Protein AF-A0A661CVK3-F1 (afdb_monomer)

Structure (mmCIF, N/CA/C/O backbone):
data_AF-A0A661CVK3-F1
#
_entry.id   AF-A0A661CVK3-F1
#
loop_
_atom_site.group_PDB
_atom_site.id
_atom_site.type_symbol
_atom_site.label_atom_id
_atom_site.label_alt_id
_atom_site.label_comp_id
_atom_site.label_asym_id
_atom_site.label_entity_id
_atom_site.label_seq_id
_atom_site.pdbx_PDB_ins_code
_atom_site.Cartn_x
_atom_site.Cartn_y
_atom_site.Cartn_z
_atom_site.occupancy
_atom_site.B_iso_or_equiv
_atom_site.auth_seq_id
_atom_site.auth_comp_id
_atom_site.auth_asym_id
_atom_site.auth_atom_id
_atom_site.pdbx_PDB_model_num
ATOM 1 N N . MET A 1 1 ? -14.735 6.046 -22.591 1.00 54.84 1 MET A N 1
ATOM 2 C CA . MET A 1 1 ? -14.370 6.651 -21.292 1.00 54.84 1 MET A CA 1
ATOM 3 C C . MET A 1 1 ? -13.753 5.597 -20.377 1.00 54.84 1 MET A C 1
ATOM 5 O O . MET A 1 1 ? -12.676 5.868 -19.871 1.00 54.84 1 MET A O 1
ATOM 9 N N . ASP A 1 2 ? -14.327 4.387 -20.285 1.00 62.66 2 ASP A N 1
ATOM 10 C CA . ASP A 1 2 ? -13.782 3.259 -19.493 1.00 62.66 2 ASP A CA 1
ATOM 11 C C . ASP A 1 2 ? -12.312 2.902 -19.756 1.00 62.66 2 ASP A C 1
ATOM 13 O O . ASP A 1 2 ? -11.577 2.581 -18.823 1.00 62.66 2 ASP A O 1
ATOM 17 N N . ASP A 1 3 ? -11.849 2.968 -21.007 1.00 78.50 3 ASP A N 1
ATOM 18 C CA . ASP A 1 3 ? -10.496 2.503 -21.325 1.00 78.50 3 ASP A CA 1
ATOM 19 C C . ASP A 1 3 ? -9.410 3.315 -20.616 1.00 78.50 3 ASP A C 1
ATOM 21 O O . ASP A 1 3 ? -8.421 2.742 -20.175 1.00 78.50 3 ASP A O 1
ATOM 25 N N . TYR A 1 4 ? -9.587 4.626 -20.434 1.00 88.69 4 TYR A N 1
ATOM 26 C CA . TYR A 1 4 ? -8.558 5.449 -19.794 1.00 88.69 4 TYR A CA 1
ATOM 27 C C . TYR A 1 4 ? -8.391 5.104 -18.308 1.00 88.69 4 TYR A C 1
ATOM 29 O O . TYR A 1 4 ? -7.271 4.907 -17.840 1.00 88.69 4 TYR A O 1
ATOM 37 N N . GLU A 1 5 ? -9.498 4.965 -17.576 1.00 90.38 5 GLU A N 1
ATOM 38 C CA . GLU A 1 5 ? -9.472 4.643 -16.145 1.00 90.38 5 GLU A CA 1
ATOM 39 C C . GLU A 1 5 ? -8.872 3.257 -15.901 1.00 90.38 5 GLU A C 1
ATOM 41 O O . GLU A 1 5 ? -8.025 3.074 -15.023 1.00 90.38 5 GLU A O 1
ATOM 46 N N . ILE A 1 6 ? -9.246 2.279 -16.730 1.00 92.06 6 ILE A N 1
ATOM 47 C CA . ILE A 1 6 ? -8.694 0.929 -16.639 1.00 92.06 6 ILE A CA 1
ATOM 48 C C . ILE A 1 6 ? -7.201 0.915 -16.982 1.00 92.06 6 ILE A C 1
ATOM 50 O O . ILE A 1 6 ? -6.436 0.212 -16.312 1.00 92.06 6 ILE A O 1
ATOM 54 N N . GLN A 1 7 ? -6.758 1.674 -17.989 1.00 94.38 7 GLN A N 1
ATOM 55 C CA . GLN A 1 7 ? -5.333 1.772 -18.318 1.00 94.38 7 GLN A CA 1
ATOM 56 C C . GLN A 1 7 ? -4.540 2.446 -17.200 1.00 94.38 7 GLN A C 1
A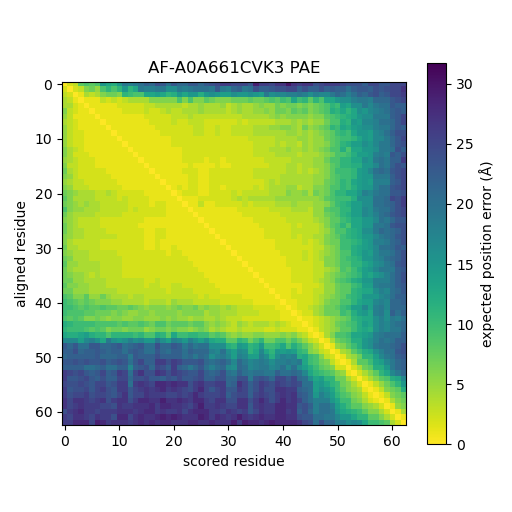TOM 58 O O . GLN A 1 7 ? -3.455 1.973 -16.861 1.00 94.38 7 GLN A O 1
ATOM 63 N N . GLU A 1 8 ? -5.094 3.471 -16.558 1.00 95.31 8 GLU A N 1
ATOM 64 C CA . GLU A 1 8 ? -4.419 4.145 -15.452 1.00 95.31 8 GLU A CA 1
ATOM 65 C C . GLU A 1 8 ? -4.298 3.236 -14.222 1.00 95.31 8 GLU A C 1
ATOM 67 O O . GLU A 1 8 ? -3.220 3.117 -13.636 1.00 95.31 8 GLU A O 1
ATOM 72 N N . ILE A 1 9 ? -5.346 2.472 -13.894 1.00 93.00 9 ILE A N 1
ATOM 73 C CA . ILE A 1 9 ? -5.282 1.448 -12.839 1.00 93.00 9 ILE A CA 1
ATOM 74 C C . ILE A 1 9 ? -4.193 0.410 -13.149 1.00 93.00 9 ILE A C 1
ATOM 76 O O . ILE A 1 9 ? -3.453 -0.014 -12.255 1.00 93.00 9 ILE A O 1
ATOM 80 N N . ARG A 1 10 ? -4.074 -0.018 -14.413 1.00 94.12 10 ARG A N 1
ATOM 81 C CA . ARG A 1 10 ? -3.033 -0.968 -14.838 1.00 94.12 10 ARG A CA 1
ATOM 82 C C . ARG A 1 10 ? -1.640 -0.364 -14.709 1.00 94.12 1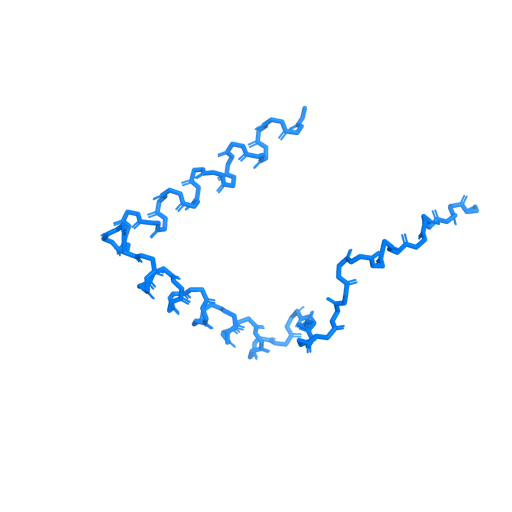0 ARG A C 1
ATOM 84 O O . ARG A 1 10 ? -0.755 -1.045 -14.192 1.00 94.12 10 ARG A O 1
ATOM 91 N N . ARG A 1 11 ? -1.461 0.893 -15.119 1.00 96.81 11 ARG A N 1
ATOM 92 C CA . ARG A 1 11 ? -0.196 1.628 -15.010 1.00 96.81 11 ARG A CA 1
ATOM 93 C C . ARG A 1 11 ? 0.254 1.727 -13.555 1.00 96.81 11 ARG A C 1
ATOM 95 O O . ARG A 1 11 ? 1.372 1.331 -13.235 1.00 96.81 11 ARG A O 1
ATOM 102 N N . ILE A 1 12 ? -0.639 2.157 -12.664 1.00 96.12 12 ILE A N 1
ATOM 103 C CA . ILE A 1 12 ? -0.367 2.260 -11.224 1.00 96.12 12 ILE A CA 1
ATOM 104 C C . ILE A 1 12 ? -0.001 0.887 -10.644 1.00 96.12 12 ILE A C 1
ATOM 106 O O . ILE A 1 12 ? 0.987 0.756 -9.925 1.00 96.12 12 ILE A O 1
ATOM 110 N N . ARG A 1 13 ? -0.740 -0.174 -10.998 1.00 94.94 13 ARG A N 1
ATOM 111 C CA . ARG A 1 13 ? -0.439 -1.535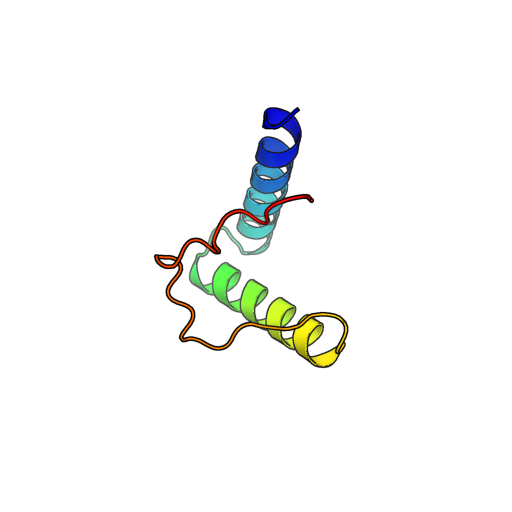 -10.524 1.00 94.94 13 ARG A CA 1
ATOM 112 C C . ARG A 1 13 ? 0.936 -2.022 -10.986 1.00 94.94 13 ARG A C 1
ATOM 114 O O . ARG A 1 13 ? 1.639 -2.665 -10.208 1.00 94.94 13 ARG A O 1
ATOM 121 N N . GLN A 1 14 ? 1.304 -1.750 -12.237 1.00 96.38 14 GLN A N 1
ATOM 122 C CA . GLN A 1 14 ? 2.620 -2.106 -12.772 1.00 96.38 14 GLN A CA 1
ATOM 123 C C . GLN A 1 14 ? 3.733 -1.351 -12.047 1.00 96.38 14 GLN A C 1
ATOM 125 O O . GLN A 1 14 ? 4.730 -1.963 -11.670 1.00 96.38 14 GLN A O 1
ATOM 130 N N . GLN A 1 15 ? 3.532 -0.058 -11.788 1.00 97.50 15 GLN A N 1
ATOM 131 C CA . GLN A 1 15 ? 4.477 0.754 -11.031 1.00 97.50 15 GLN A CA 1
ATOM 132 C C . GLN A 1 15 ? 4.693 0.187 -9.618 1.00 97.50 15 GLN A C 1
ATOM 134 O O . GLN A 1 15 ? 5.829 -0.108 -9.253 1.00 97.50 15 GLN A O 1
ATOM 139 N N . ILE A 1 16 ? 3.613 -0.088 -8.875 1.00 97.06 16 ILE A N 1
ATOM 140 C CA . ILE A 1 16 ? 3.683 -0.699 -7.535 1.00 97.06 16 ILE A CA 1
ATOM 141 C C . ILE A 1 16 ? 4.413 -2.048 -7.581 1.00 97.06 16 ILE A C 1
ATOM 143 O O . ILE A 1 16 ? 5.237 -2.341 -6.715 1.00 97.06 16 ILE A O 1
ATOM 147 N N . SER A 1 17 ? 4.136 -2.881 -8.591 1.00 96.25 17 SER A N 1
ATOM 148 C CA . SER A 1 17 ? 4.839 -4.155 -8.779 1.00 96.25 17 SER A CA 1
ATOM 149 C C . SER A 1 17 ? 6.341 -3.942 -8.958 1.00 96.25 17 SER A C 1
ATOM 151 O O . SER A 1 17 ? 7.129 -4.582 -8.264 1.00 96.25 17 SER A O 1
ATOM 153 N N . SER A 1 18 ? 6.739 -3.015 -9.832 1.00 97.69 18 SER A N 1
ATOM 154 C CA . SER A 1 18 ? 8.143 -2.703 -10.106 1.00 97.69 18 SER A CA 1
ATOM 155 C C . SER A 1 18 ? 8.875 -2.199 -8.860 1.00 97.69 18 SER A C 1
ATOM 157 O O . SER A 1 18 ?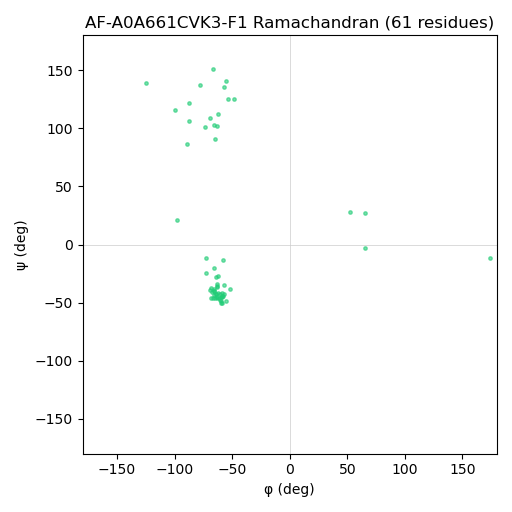 9.959 -2.688 -8.547 1.00 97.69 18 SER A O 1
ATOM 159 N N . GLU A 1 19 ? 8.269 -1.277 -8.110 1.00 97.31 19 GLU A N 1
ATOM 160 C CA . GLU A 1 19 ? 8.824 -0.725 -6.863 1.00 97.31 19 GLU A CA 1
ATOM 161 C C . GLU A 1 19 ? 8.998 -1.796 -5.772 1.00 97.31 19 GLU A C 1
ATOM 163 O O . GLU A 1 19 ? 9.892 -1.704 -4.934 1.00 97.31 19 GLU A O 1
ATOM 168 N N . ASN A 1 20 ? 8.194 -2.861 -5.816 1.00 97.19 20 ASN A N 1
ATOM 169 C CA . ASN A 1 20 ? 8.262 -3.997 -4.896 1.00 97.19 20 ASN A CA 1
ATOM 170 C C . ASN A 1 20 ? 9.051 -5.192 -5.472 1.00 97.19 20 ASN A C 1
ATOM 172 O O . ASN A 1 20 ? 8.866 -6.336 -5.044 1.00 97.19 20 ASN A O 1
ATOM 176 N N . GLY A 1 21 ? 9.913 -4.953 -6.467 1.00 96.31 21 GLY A N 1
ATOM 177 C CA . GLY A 1 21 ? 10.788 -5.971 -7.059 1.00 96.31 21 GLY A CA 1
ATOM 178 C C . GLY A 1 21 ? 10.038 -7.078 -7.802 1.00 96.31 21 GLY A C 1
ATOM 179 O O . GLY A 1 21 ? 10.503 -8.214 -7.852 1.00 96.31 21 GLY A O 1
ATOM 180 N N . ASN A 1 22 ? 8.845 -6.771 -8.317 1.00 94.25 22 ASN A N 1
ATOM 181 C CA . ASN A 1 22 ? 7.912 -7.716 -8.934 1.00 94.25 22 ASN A CA 1
ATOM 182 C C . ASN A 1 22 ? 7.605 -8.941 -8.051 1.00 94.25 22 ASN A C 1
ATOM 184 O O . ASN A 1 22 ? 7.287 -10.024 -8.543 1.00 94.25 22 ASN A O 1
ATOM 188 N N . ASN A 1 23 ? 7.686 -8.777 -6.726 1.00 96.62 23 ASN A N 1
ATOM 189 C CA . ASN A 1 23 ? 7.452 -9.841 -5.762 1.00 96.62 23 ASN A CA 1
ATOM 190 C C . ASN A 1 23 ? 6.039 -9.739 -5.178 1.00 96.62 23 ASN A C 1
ATOM 192 O O . ASN A 1 23 ? 5.718 -8.814 -4.431 1.00 96.62 23 ASN A O 1
ATOM 196 N N . LEU A 1 24 ? 5.208 -10.749 -5.444 1.00 93.94 24 LEU A N 1
ATOM 197 C CA . LEU A 1 24 ? 3.814 -10.780 -4.990 1.00 93.94 24 LEU A CA 1
ATOM 198 C C . LEU A 1 24 ? 3.663 -10.663 -3.466 1.00 93.94 24 LEU A C 1
ATOM 200 O O . LEU A 1 24 ? 2.714 -10.039 -2.994 1.00 93.94 24 LEU A O 1
ATOM 204 N N . LYS A 1 25 ? 4.589 -11.228 -2.680 1.00 96.25 25 LYS A N 1
ATOM 205 C CA . LYS A 1 25 ? 4.547 -11.118 -1.212 1.00 96.25 25 LYS A CA 1
ATOM 206 C C . LYS A 1 25 ? 4.851 -9.694 -0.750 1.00 96.25 25 LYS A C 1
ATOM 208 O O . LYS A 1 25 ? 4.204 -9.219 0.180 1.00 96.25 25 LYS A O 1
ATOM 213 N N . ALA A 1 26 ? 5.804 -9.022 -1.396 1.00 96.50 26 ALA A N 1
ATOM 214 C CA . ALA A 1 26 ? 6.142 -7.633 -1.093 1.00 96.50 26 ALA A CA 1
ATOM 215 C C . ALA A 1 26 ? 4.985 -6.693 -1.462 1.00 96.50 26 ALA A C 1
ATOM 217 O O . ALA A 1 26 ? 4.535 -5.923 -0.620 1.00 96.50 26 ALA A O 1
ATOM 218 N N . VAL A 1 27 ? 4.401 -6.866 -2.650 1.00 96.88 27 VAL A N 1
ATOM 219 C CA . VAL A 1 27 ? 3.206 -6.127 -3.089 1.00 96.88 27 VAL A CA 1
ATOM 220 C C . VAL A 1 27 ? 2.027 -6.332 -2.129 1.00 96.88 27 VAL A C 1
ATOM 222 O O . VAL A 1 27 ? 1.361 -5.377 -1.737 1.00 96.88 27 VAL A O 1
ATOM 225 N N . ALA A 1 28 ? 1.771 -7.571 -1.696 1.00 95.56 28 ALA A N 1
ATOM 226 C CA . ALA A 1 28 ? 0.709 -7.850 -0.731 1.00 95.56 28 ALA A CA 1
ATOM 227 C C . ALA A 1 28 ? 0.964 -7.182 0.629 1.00 95.56 28 ALA A C 1
ATOM 229 O O . ALA A 1 28 ? 0.021 -6.723 1.269 1.00 95.56 28 ALA A O 1
ATOM 230 N N . LYS A 1 29 ? 2.225 -7.121 1.074 1.00 96.62 29 LYS A N 1
ATOM 231 C CA . LYS A 1 29 ? 2.608 -6.401 2.294 1.00 96.62 29 LYS 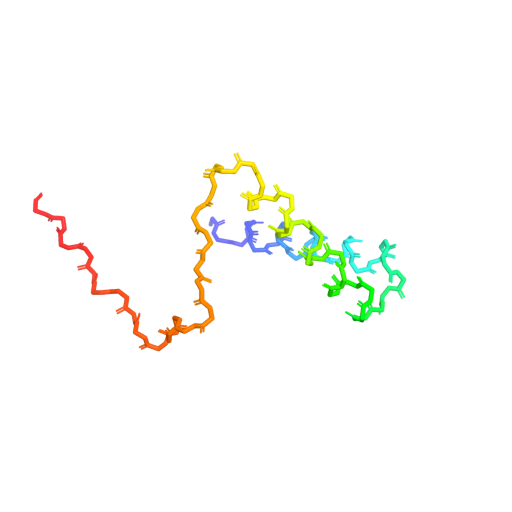A CA 1
ATOM 232 C C . LYS A 1 29 ? 2.361 -4.899 2.142 1.00 96.62 29 LYS A C 1
ATOM 234 O O . LYS A 1 29 ? 1.741 -4.321 3.027 1.00 96.62 29 LYS A O 1
ATOM 239 N N . TYR A 1 30 ? 2.773 -4.310 1.020 1.00 96.38 30 TYR A N 1
ATOM 240 C CA . TYR A 1 30 ? 2.539 -2.901 0.705 1.00 96.38 30 TYR A CA 1
ATOM 241 C C . TYR A 1 30 ? 1.047 -2.542 0.772 1.00 96.38 30 TYR A C 1
ATOM 243 O O . TYR A 1 30 ? 0.664 -1.617 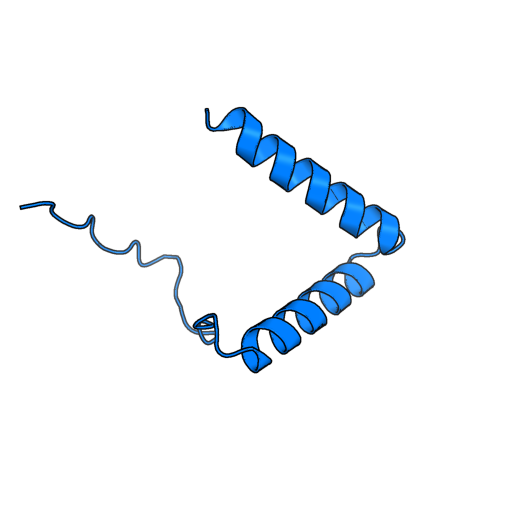1.483 1.00 96.38 30 TYR A O 1
ATOM 251 N N . TYR A 1 31 ? 0.172 -3.328 0.133 1.00 95.31 31 TYR A N 1
ATOM 252 C CA . TYR A 1 31 ? -1.269 -3.054 0.179 1.00 95.31 31 TYR A CA 1
ATOM 253 C C . TYR A 1 31 ? -1.874 -3.159 1.583 1.00 95.31 31 TYR A C 1
ATOM 255 O O . TYR A 1 31 ? -2.777 -2.390 1.899 1.00 95.31 31 TYR A O 1
ATOM 263 N N . ARG A 1 32 ? -1.376 -4.061 2.441 1.00 94.31 32 ARG A N 1
ATOM 264 C CA . ARG A 1 32 ? -1.834 -4.140 3.841 1.00 94.31 32 ARG A CA 1
ATOM 265 C C . ARG A 1 32 ? -1.461 -2.893 4.637 1.00 94.31 32 ARG A C 1
ATOM 267 O O . ARG A 1 32 ? -2.280 -2.425 5.414 1.00 94.31 32 ARG A O 1
ATOM 274 N N . GLN A 1 33 ? -0.264 -2.349 4.420 1.00 95.88 33 GLN A N 1
ATOM 275 C CA . GLN A 1 33 ? 0.169 -1.118 5.088 1.00 95.88 33 GLN A CA 1
ATOM 276 C C . GLN A 1 33 ? -0.724 0.063 4.692 1.00 95.88 33 GLN A C 1
ATOM 278 O O . GLN A 1 33 ? -1.240 0.759 5.560 1.00 95.88 33 GLN A O 1
ATOM 283 N N . ILE A 1 34 ? -1.002 0.216 3.394 1.00 94.44 34 ILE A N 1
ATOM 284 C CA . ILE A 1 34 ? -1.938 1.236 2.900 1.00 94.44 34 ILE A CA 1
ATOM 285 C C . ILE A 1 34 ? -3.344 1.032 3.483 1.00 94.44 34 ILE A C 1
ATOM 287 O O . ILE A 1 34 ? -3.990 1.991 3.894 1.00 94.44 34 ILE A O 1
ATOM 291 N N . GLU A 1 35 ? -3.835 -0.209 3.549 1.00 93.19 35 GLU A N 1
ATOM 292 C CA . GLU A 1 35 ? -5.134 -0.510 4.160 1.00 93.19 35 GLU A CA 1
ATOM 293 C C . GLU A 1 35 ? -5.191 -0.071 5.633 1.00 93.19 35 GLU A C 1
ATOM 295 O O . GLU A 1 35 ? -6.173 0.541 6.052 1.00 93.19 35 GLU A O 1
ATOM 300 N N . GLU A 1 36 ? -4.146 -0.350 6.413 1.00 93.75 36 GLU A N 1
ATOM 301 C CA . GLU A 1 36 ? -4.041 0.059 7.817 1.00 93.75 36 GLU A CA 1
ATOM 302 C C . GLU A 1 36 ? -4.011 1.585 7.972 1.00 93.75 36 GLU A C 1
ATOM 304 O O . GLU A 1 36 ? -4.761 2.131 8.781 1.00 93.75 36 GLU A O 1
ATOM 309 N N . GLU A 1 37 ? -3.222 2.293 7.162 1.00 95.56 37 GLU A N 1
ATOM 310 C CA . GLU A 1 37 ? -3.175 3.762 7.156 1.00 95.56 37 GLU A CA 1
ATOM 311 C C . GLU A 1 37 ? -4.544 4.376 6.843 1.00 95.56 37 GLU A C 1
ATOM 313 O O . GLU A 1 37 ? -5.017 5.286 7.532 1.00 95.56 37 GLU A O 1
ATOM 318 N N . LEU A 1 38 ? -5.228 3.845 5.830 1.00 94.62 38 LEU A N 1
ATOM 319 C CA . LEU A 1 38 ? -6.548 4.318 5.436 1.00 94.62 38 LEU A CA 1
ATOM 320 C C . LEU A 1 38 ? -7.611 4.002 6.494 1.00 94.62 38 LEU A C 1
ATOM 322 O O . LEU A 1 38 ? -8.485 4.840 6.728 1.00 94.62 38 LEU A O 1
ATOM 326 N N . LYS A 1 39 ? -7.540 2.844 7.161 1.00 91.00 39 LYS A N 1
ATOM 327 C CA . LYS A 1 39 ? -8.403 2.523 8.311 1.00 91.00 39 LYS A CA 1
ATOM 328 C C . LYS A 1 39 ? -8.193 3.523 9.441 1.00 91.00 39 LYS A C 1
ATOM 330 O O . LYS A 1 39 ? -9.165 4.082 9.946 1.00 91.00 39 LYS A O 1
ATOM 335 N N . ASN A 1 40 ? -6.935 3.797 9.776 1.00 93.81 40 ASN A N 1
ATOM 336 C CA . ASN A 1 40 ? -6.565 4.734 10.835 1.00 93.81 40 ASN A CA 1
ATOM 337 C C . ASN A 1 40 ? -6.999 6.171 10.523 1.00 93.81 40 ASN A C 1
ATOM 339 O O . ASN A 1 40 ? -7.295 6.932 11.440 1.00 93.81 40 ASN A O 1
ATOM 343 N N . SER A 1 41 ? -7.096 6.540 9.242 1.00 94.62 41 SER A N 1
ATOM 344 C CA . SER A 1 41 ? -7.583 7.864 8.839 1.00 94.62 41 SER A CA 1
ATOM 345 C C . SER A 1 41 ? -9.060 8.119 9.174 1.00 94.62 41 SER A C 1
ATOM 347 O O . SER A 1 41 ? -9.495 9.267 9.153 1.00 94.62 41 SER A O 1
ATOM 349 N N . GLY A 1 42 ? -9.864 7.070 9.400 1.00 91.88 42 GLY A N 1
ATOM 350 C CA . GLY A 1 42 ? -11.313 7.173 9.626 1.00 91.88 42 GLY A CA 1
ATOM 351 C C . GLY A 1 42 ? -12.127 7.677 8.422 1.00 91.88 42 GLY A C 1
ATOM 352 O O . GLY A 1 42 ? -13.354 7.710 8.483 1.00 91.88 42 GLY A O 1
ATOM 353 N N . LYS A 1 43 ? -11.473 8.040 7.310 1.00 92.81 43 LYS A N 1
ATOM 354 C CA . LYS A 1 43 ? -12.112 8.602 6.109 1.00 92.81 43 LYS A CA 1
ATOM 355 C C . LYS A 1 43 ? -12.901 7.564 5.310 1.00 92.81 43 LYS A C 1
ATOM 357 O O . LYS A 1 43 ? -13.814 7.921 4.567 1.00 92.81 43 LYS A O 1
ATOM 362 N N . TYR A 1 44 ? -12.550 6.288 5.443 1.00 90.25 44 TYR A N 1
ATOM 363 C CA . TYR A 1 44 ? -13.109 5.208 4.638 1.00 90.25 44 TYR A CA 1
ATOM 364 C C . TYR A 1 44 ? -13.698 4.113 5.523 1.00 90.25 44 TYR A C 1
ATOM 366 O O . TYR A 1 44 ? -13.104 3.709 6.522 1.00 90.25 44 TYR A O 1
ATOM 374 N N . LYS A 1 45 ? -14.862 3.592 5.124 1.00 85.38 45 LYS A N 1
ATOM 375 C CA . LYS A 1 45 ? -15.482 2.432 5.765 1.00 85.38 45 LYS A CA 1
ATOM 376 C C . LYS A 1 45 ? -14.954 1.159 5.117 1.00 85.38 45 LYS A C 1
ATOM 378 O O . LYS A 1 45 ? -15.335 0.821 3.998 1.00 85.38 45 LYS A O 1
ATOM 383 N N . PHE A 1 46 ? -14.089 0.451 5.831 1.00 84.81 46 PHE A N 1
ATOM 384 C CA . PHE A 1 46 ? -13.597 -0.844 5.388 1.00 84.81 46 PHE A CA 1
ATOM 385 C C . PHE A 1 46 ? -14.636 -1.921 5.646 1.00 84.81 46 PHE A C 1
ATOM 387 O O . PHE A 1 46 ? -15.291 -1.963 6.686 1.00 84.81 46 PHE A O 1
ATOM 394 N N . VAL A 1 47 ? -14.793 -2.787 4.660 1.00 84.81 47 VAL A N 1
ATOM 395 C CA . VAL A 1 47 ? -15.723 -3.896 4.720 1.00 84.81 47 VAL A CA 1
ATOM 396 C C . VAL A 1 47 ? -15.024 -5.089 5.363 1.00 84.81 47 VAL A C 1
ATOM 398 O O . VAL A 1 47 ? -13.996 -5.548 4.869 1.00 84.81 47 VAL A O 1
ATOM 401 N N . GLU A 1 48 ? -15.577 -5.599 6.462 1.00 77.38 48 GLU A N 1
ATOM 402 C CA . GLU A 1 48 ? -15.038 -6.793 7.109 1.00 77.38 48 GLU A CA 1
ATOM 403 C C . GLU A 1 48 ? -15.192 -8.038 6.227 1.00 77.38 48 GLU A C 1
ATOM 405 O O . GLU A 1 48 ? -16.099 -8.158 5.392 1.00 77.38 48 GLU A O 1
ATOM 410 N N . LYS A 1 49 ? -14.259 -8.975 6.415 1.00 60.75 49 LYS A N 1
ATOM 411 C CA . LYS A 1 49 ? -14.126 -10.203 5.632 1.00 60.75 49 LYS A CA 1
ATOM 412 C C . LYS A 1 49 ? -15.355 -11.096 5.856 1.00 60.75 49 LYS A C 1
ATOM 414 O O . LYS A 1 49 ? -15.409 -11.898 6.777 1.00 60.75 49 LYS A O 1
ATOM 419 N N . GLY A 1 50 ? -16.349 -10.903 4.999 1.00 57.38 50 GLY A N 1
ATOM 420 C CA . GLY A 1 50 ? -17.688 -11.493 5.084 1.00 57.38 50 GLY A CA 1
ATOM 421 C C . GLY A 1 50 ? -18.650 -10.946 4.024 1.00 57.38 50 GLY A C 1
ATOM 422 O O . GLY A 1 50 ? -19.703 -11.536 3.781 1.00 57.38 50 GLY A O 1
ATOM 423 N N . TYR A 1 51 ? -18.281 -9.863 3.327 1.00 54.28 51 TYR A N 1
ATOM 424 C CA . TYR A 1 51 ? -18.992 -9.447 2.122 1.00 54.28 51 TYR A CA 1
ATOM 425 C C . TYR A 1 51 ? -18.823 -10.479 1.008 1.00 54.28 51 TYR A C 1
ATOM 427 O O . TYR A 1 51 ? -17.803 -10.569 0.327 1.00 54.28 51 TYR A O 1
ATOM 435 N N . ASN A 1 52 ? -19.878 -11.261 0.813 1.00 50.22 52 ASN A N 1
ATOM 436 C CA . ASN A 1 52 ? -20.090 -12.028 -0.399 1.00 50.22 52 ASN A CA 1
ATOM 437 C C . ASN A 1 52 ? -20.255 -11.055 -1.577 1.00 50.22 52 ASN A C 1
ATOM 439 O O . ASN A 1 52 ? -21.343 -10.521 -1.780 1.00 50.22 52 ASN A O 1
ATOM 443 N N . TYR A 1 53 ? -19.215 -10.879 -2.395 1.00 53.00 53 TYR A N 1
ATOM 444 C CA . TYR A 1 53 ? -19.295 -10.144 -3.669 1.00 53.00 53 TYR A CA 1
ATOM 445 C C . TYR A 1 53 ? -20.333 -10.731 -4.650 1.00 53.00 53 TYR A C 1
ATOM 447 O O . TYR A 1 53 ? -20.728 -10.069 -5.603 1.00 53.00 53 TYR A O 1
ATOM 455 N N . ASN A 1 54 ? -20.826 -11.948 -4.391 1.00 54.94 5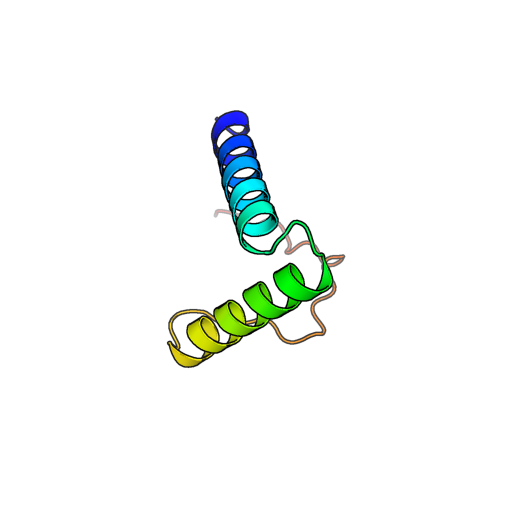4 ASN A N 1
ATOM 456 C CA . ASN A 1 54 ? -21.934 -12.564 -5.126 1.00 54.94 54 ASN A CA 1
ATOM 457 C C . ASN A 1 54 ? -23.311 -11.957 -4.808 1.00 54.94 54 ASN A C 1
ATOM 459 O O . ASN A 1 54 ? -24.272 -12.222 -5.527 1.00 54.94 54 ASN A O 1
ATOM 463 N N . ARG A 1 55 ? -23.442 -11.125 -3.767 1.00 51.22 55 ARG A N 1
ATOM 464 C CA . ARG A 1 55 ? -24.638 -10.299 -3.577 1.00 51.22 55 ARG A CA 1
ATOM 465 C C . ARG A 1 55 ? -24.415 -8.978 -4.304 1.00 51.22 55 ARG A C 1
ATOM 467 O O . ARG A 1 55 ? -23.946 -8.015 -3.705 1.00 51.22 55 ARG A O 1
ATOM 474 N N . ARG A 1 56 ? -24.739 -8.935 -5.603 1.00 52.56 56 ARG A N 1
ATOM 475 C CA . ARG A 1 56 ? -24.952 -7.653 -6.297 1.00 52.56 56 ARG A CA 1
ATOM 476 C C . ARG A 1 56 ? -25.895 -6.810 -5.425 1.00 52.56 56 ARG A C 1
ATOM 478 O O . ARG A 1 56 ? -26.965 -7.322 -5.084 1.00 52.56 56 ARG A O 1
ATOM 485 N N . PRO A 1 57 ? -25.544 -5.571 -5.037 1.00 56.72 57 PRO A N 1
ATOM 486 C CA . PRO A 1 57 ? -26.541 -4.681 -4.463 1.00 56.72 57 PRO A CA 1
ATOM 487 C C . PRO A 1 57 ? -27.675 -4.535 -5.493 1.00 56.72 57 PRO A C 1
ATOM 489 O O . PRO A 1 57 ? -27.380 -4.437 -6.691 1.00 56.72 57 PRO A O 1
ATOM 492 N N . PRO A 1 58 ? -28.955 -4.599 -5.079 1.00 55.47 58 PRO A N 1
ATOM 493 C CA . PRO A 1 58 ? -30.056 -4.386 -6.007 1.00 55.47 58 PRO A CA 1
ATOM 494 C C . PRO A 1 58 ? -29.865 -3.018 -6.678 1.00 55.47 58 PRO A C 1
ATOM 496 O O . PRO A 1 58 ? -29.403 -2.086 -6.009 1.00 55.47 58 PRO A O 1
ATOM 499 N N . PRO A 1 59 ? -30.153 -2.889 -7.987 1.00 54.06 59 PRO A N 1
ATOM 500 C CA . PRO A 1 59 ? -30.034 -1.610 -8.671 1.00 54.06 59 PRO A CA 1
ATOM 501 C C . PRO A 1 59 ? -30.848 -0.572 -7.896 1.00 54.06 59 PRO A C 1
ATOM 503 O O . PRO A 1 59 ? -32.022 -0.793 -7.593 1.00 54.06 59 PRO A O 1
ATOM 506 N N . GLN A 1 60 ? -30.192 0.524 -7.513 1.00 61.66 60 GLN A N 1
ATOM 507 C CA . GLN A 1 60 ? -30.852 1.634 -6.840 1.00 61.66 60 GLN A CA 1
ATOM 508 C C . GLN A 1 60 ? -31.886 2.190 -7.818 1.00 61.66 60 GLN A C 1
ATOM 510 O O . GLN A 1 60 ? -31.529 2.689 -8.884 1.00 61.66 60 GLN A O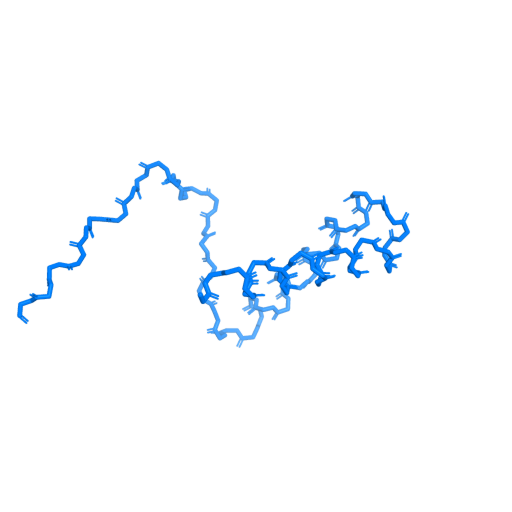 1
ATOM 515 N N . GLN A 1 61 ? -33.167 2.024 -7.489 1.00 49.12 61 GLN A N 1
ATOM 516 C CA . GLN A 1 61 ? -34.250 2.635 -8.244 1.00 49.12 61 GLN A CA 1
ATOM 517 C C . GLN A 1 61 ? -34.166 4.139 -7.996 1.00 49.12 61 GLN A C 1
ATOM 519 O O . GLN A 1 61 ? -34.405 4.601 -6.882 1.00 49.12 61 GLN A O 1
ATOM 524 N N . ILE A 1 62 ? -33.754 4.877 -9.022 1.00 48.53 62 ILE A N 1
ATOM 525 C CA . ILE A 1 62 ? -33.868 6.330 -9.057 1.00 48.53 62 ILE A CA 1
ATOM 526 C C . ILE A 1 62 ? -35.360 6.605 -9.276 1.00 48.53 62 ILE A C 1
ATOM 528 O O . ILE A 1 62 ? -35.864 6.392 -10.377 1.00 48.53 62 ILE A O 1
ATOM 532 N N . THR A 1 63 ? -36.068 6.949 -8.200 1.00 53.00 63 THR A N 1
ATOM 533 C CA . THR A 1 63 ? -37.408 7.560 -8.249 1.00 53.00 63 THR A CA 1
ATOM 534 C C . THR A 1 63 ? -37.318 9.015 -8.655 1.00 53.00 63 THR A C 1
ATOM 536 O O . THR A 1 63 ? -36.399 9.688 -8.133 1.00 53.00 63 THR A O 1
#

Radius of gyration: 15.97 Å; Cα contacts (8 Å, |Δi|>4): 14; chains: 1; bounding box: 48×21×32 Å

Sequence (63 aa):
MDDYEIQEIRRIRQQISSENGNNLKAVAKYYRQIEEELKNSGKYKFVEKGYNYNRRPPPQQIT

pLDDT: mean 82.97, std 17.73, range [48.53, 97.69]

Foldseek 3Di:
DVVVVVVVVVVVVVVLCVVQVVDPVSSVVVVVVVVVVVVVVVPDDDDPPPDPPVPDPPPPPPD

Secondary structure (DSSP, 8-state):
-HHHHHHHHHHHHHHHHHHTTT-HHHHHHHHHHHHHHHHHTSSS-PPPTT--TTSPPPP----

Mean predicted aligned error: 9.78 Å

Solvent-accessible surface area (backbone atoms only — not comparable to full-atom values): 4014 Å² total; per-residue (Å²): 117,69,67,60,59,54,49,50,56,48,52,54,51,51,51,52,31,57,79,36,72,67,34,69,69,50,40,54,50,52,53,50,53,54,50,50,56,45,50,72,64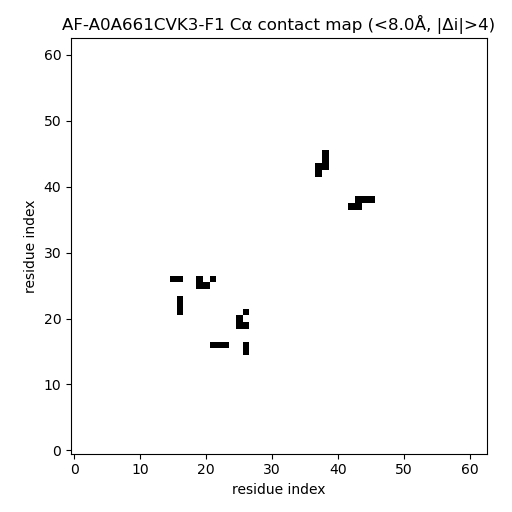,66,82,52,88,80,80,66,99,76,74,59,80,83,61,70,76,75,83,81,79,84,125